Protein AF-A0A6N7LZX6-F1 (afdb_monomer_lite)

Sequence (116 aa):
MTDIPSLIQMFVVFALIFGKKILMNISIPFLLFYGAGGFFIFDWSSRTMPAQISHSI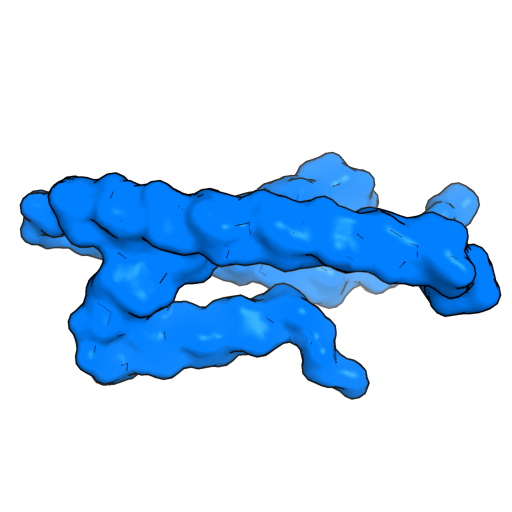MILTTLYIIYLMITRWEIGKLAIGIMLGIILFVPFRVFEIYYLEAHPEIKSHFEFFKGK

Structure (mmCIF, N/CA/C/O backbone):
data_AF-A0A6N7LZX6-F1
#
_entry.id   AF-A0A6N7LZX6-F1
#
loop_
_atom_site.group_PDB
_atom_site.id
_atom_site.type_symbol
_atom_site.label_atom_id
_atom_site.label_alt_id
_atom_site.label_comp_id
_atom_site.label_asym_id
_atom_site.label_entity_id
_atom_site.label_seq_id
_atom_site.pdbx_PDB_ins_code
_atom_site.Cartn_x
_atom_site.Cartn_y
_atom_site.Cartn_z
_atom_site.occupancy
_atom_site.B_iso_or_equiv
_atom_site.auth_seq_id
_atom_site.auth_comp_id
_atom_site.auth_asym_id
_atom_site.auth_atom_id
_atom_site.pdbx_PDB_model_num
ATOM 1 N N . MET A 1 1 ? 4.804 11.574 -15.465 1.00 39.91 1 MET A N 1
ATOM 2 C CA . MET A 1 1 ? 4.298 10.192 -15.558 1.00 39.91 1 MET A CA 1
ATOM 3 C C . MET A 1 1 ? 3.733 9.858 -14.194 1.00 39.91 1 MET A C 1
ATOM 5 O O . MET A 1 1 ? 4.384 10.166 -13.207 1.00 39.91 1 MET A O 1
ATOM 9 N N . THR A 1 2 ? 2.480 9.421 -14.117 1.00 47.88 2 THR A N 1
ATOM 10 C CA . THR A 1 2 ? 1.884 8.953 -12.861 1.00 47.88 2 THR A CA 1
ATOM 11 C C . THR A 1 2 ? 2.190 7.473 -12.732 1.00 47.88 2 THR A C 1
ATOM 13 O O . THR A 1 2 ? 1.626 6.647 -13.445 1.00 47.88 2 THR A O 1
ATOM 16 N N . ASP A 1 3 ? 3.124 7.150 -11.850 1.00 73.69 3 ASP A N 1
ATOM 17 C CA . ASP A 1 3 ? 3.619 5.788 -11.688 1.00 73.69 3 ASP A CA 1
ATOM 18 C C . ASP A 1 3 ? 2.601 4.987 -10.859 1.00 73.69 3 ASP A C 1
ATOM 20 O O . ASP A 1 3 ? 1.999 5.532 -9.929 1.00 73.69 3 ASP A O 1
ATOM 24 N N . ILE A 1 4 ? 2.403 3.698 -11.154 1.00 73.81 4 ILE A N 1
ATOM 25 C CA . ILE A 1 4 ? 1.432 2.812 -10.470 1.00 73.81 4 ILE A CA 1
ATOM 26 C C . ILE A 1 4 ? 1.454 2.952 -8.926 1.00 73.81 4 ILE A C 1
ATOM 28 O O . ILE A 1 4 ? 0.377 3.071 -8.334 1.00 73.81 4 ILE A O 1
ATOM 32 N N . PRO A 1 5 ? 2.625 3.037 -8.252 1.00 80.06 5 PRO A N 1
ATOM 33 C CA . PRO A 1 5 ? 2.705 3.302 -6.811 1.00 80.06 5 PRO A CA 1
ATOM 34 C C . PRO A 1 5 ? 1.961 4.560 -6.342 1.00 80.06 5 PRO A C 1
ATOM 36 O O . PRO A 1 5 ? 1.273 4.530 -5.320 1.00 80.06 5 PRO A O 1
ATOM 39 N N . SER A 1 6 ? 2.064 5.657 -7.100 1.00 82.38 6 SER A N 1
ATOM 40 C CA . SER A 1 6 ? 1.412 6.931 -6.772 1.00 82.38 6 SER A CA 1
ATOM 41 C C . SER A 1 6 ? -0.112 6.826 -6.861 1.00 82.38 6 SER A C 1
ATOM 43 O O . SER A 1 6 ? -0.818 7.331 -5.989 1.00 82.38 6 SER A O 1
ATOM 45 N N . LEU A 1 7 ? -0.623 6.084 -7.849 1.00 90.62 7 LEU A N 1
ATOM 46 C CA . LEU A 1 7 ? -2.056 5.842 -8.021 1.00 90.62 7 LEU A CA 1
ATOM 47 C C . LEU A 1 7 ? -2.624 4.981 -6.890 1.00 90.62 7 LEU A C 1
ATOM 49 O O . LEU A 1 7 ? -3.690 5.297 -6.362 1.00 90.62 7 LEU A O 1
ATOM 53 N N . ILE A 1 8 ? -1.901 3.935 -6.474 1.00 91.88 8 ILE A N 1
ATOM 54 C CA . ILE A 1 8 ? -2.307 3.092 -5.341 1.00 91.88 8 ILE A CA 1
ATOM 55 C C . ILE A 1 8 ? -2.368 3.930 -4.058 1.00 91.88 8 ILE A C 1
ATOM 57 O O . ILE A 1 8 ? -3.353 3.857 -3.327 1.00 91.88 8 ILE A O 1
ATOM 61 N N . GLN A 1 9 ? -1.359 4.767 -3.796 1.00 91.81 9 GLN A N 1
ATOM 62 C CA . GLN A 1 9 ? -1.358 5.643 -2.620 1.00 91.81 9 GLN A CA 1
ATOM 63 C C . GLN A 1 9 ? -2.514 6.651 -2.650 1.00 91.81 9 GLN A C 1
ATOM 65 O O . GLN A 1 9 ? -3.208 6.818 -1.648 1.00 91.81 9 GLN A O 1
ATOM 70 N N . MET A 1 10 ? -2.790 7.276 -3.799 1.00 93.25 10 MET A N 1
ATOM 71 C CA . MET A 1 10 ? -3.948 8.165 -3.947 1.00 93.25 10 MET A CA 1
ATOM 72 C C . MET A 1 10 ? -5.273 7.436 -3.699 1.00 93.25 10 MET A C 1
ATOM 74 O O . MET A 1 10 ? -6.152 7.967 -3.020 1.00 93.25 10 MET A O 1
ATOM 78 N N . PHE A 1 11 ? -5.413 6.210 -4.205 1.00 94.88 11 PHE A N 1
ATOM 79 C CA . PHE A 1 11 ? -6.600 5.389 -3.980 1.00 94.88 11 PHE A CA 1
ATOM 80 C C . PHE A 1 11 ? -6.788 5.037 -2.497 1.00 94.88 11 PHE A C 1
ATOM 82 O O . PHE A 1 11 ? -7.905 5.113 -1.982 1.00 94.88 11 PHE A O 1
ATOM 89 N N . VAL A 1 12 ? -5.704 4.734 -1.779 1.00 95.31 12 VAL A N 1
ATOM 90 C CA . VAL A 1 12 ? -5.740 4.507 -0.327 1.00 95.31 12 VAL A CA 1
ATOM 91 C C . VAL A 1 12 ? -6.171 5.766 0.419 1.00 95.31 12 VAL A C 1
ATOM 93 O O . VAL A 1 12 ? -7.047 5.687 1.278 1.00 95.31 12 VAL A O 1
ATOM 96 N N . VAL A 1 13 ? -5.599 6.927 0.083 1.00 94.31 13 VAL A N 1
ATOM 97 C CA . VAL A 1 13 ? -5.970 8.215 0.692 1.00 94.31 13 VAL A CA 1
ATOM 98 C C . VAL A 1 13 ? -7.452 8.504 0.471 1.00 94.31 13 VAL A C 1
ATOM 100 O O . VAL A 1 13 ? -8.164 8.833 1.419 1.00 94.31 13 VAL A O 1
ATOM 103 N N . PHE A 1 14 ? -7.947 8.303 -0.751 1.00 96.44 14 PHE A N 1
ATOM 104 C CA . PHE A 1 14 ? -9.370 8.403 -1.056 1.00 96.44 14 PHE A CA 1
ATOM 105 C C . PHE A 1 14 ? -10.197 7.455 -0.172 1.00 96.44 14 PHE A C 1
ATOM 107 O O . PHE A 1 14 ? -11.123 7.886 0.516 1.00 96.44 14 PHE A O 1
ATOM 114 N N . ALA A 1 15 ? -9.842 6.169 -0.117 1.00 96.31 15 ALA A N 1
ATOM 115 C CA . ALA A 1 15 ? -10.567 5.191 0.687 1.00 96.31 15 ALA A CA 1
ATOM 116 C C . ALA A 1 15 ? -10.565 5.535 2.189 1.00 96.31 15 ALA A C 1
ATOM 118 O O . ALA A 1 15 ? -11.579 5.324 2.860 1.00 96.31 15 ALA A O 1
ATOM 119 N N . LEU A 1 16 ? -9.469 6.098 2.706 1.00 93.44 16 LEU A N 1
ATOM 120 C CA . LEU A 1 16 ? -9.345 6.575 4.084 1.00 93.44 16 LEU A CA 1
ATOM 121 C C . LEU A 1 16 ? -10.272 7.761 4.367 1.00 93.44 16 LEU A C 1
ATOM 123 O O . LEU A 1 16 ? -11.043 7.697 5.324 1.00 93.44 16 LEU A O 1
ATOM 127 N N . ILE A 1 17 ? -10.245 8.798 3.521 1.00 95.69 17 ILE A N 1
ATOM 128 C CA . ILE A 1 17 ? -11.071 10.010 3.674 1.00 95.69 17 ILE A CA 1
ATOM 129 C C . ILE A 1 17 ? -12.560 9.651 3.729 1.00 95.69 17 ILE A C 1
ATOM 131 O O . ILE A 1 17 ? -13.296 10.159 4.572 1.00 95.69 17 ILE A O 1
ATOM 135 N N . PHE A 1 18 ? -13.003 8.727 2.875 1.00 96.44 18 PHE A N 1
ATOM 136 C CA . PHE A 1 18 ? -14.406 8.305 2.808 1.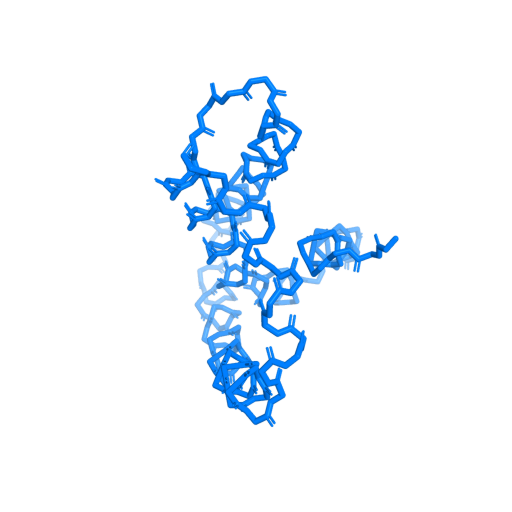00 96.44 18 PHE A CA 1
ATOM 137 C C . PHE A 1 18 ? -14.749 7.120 3.725 1.00 96.44 18 PHE A C 1
ATOM 139 O O . PHE A 1 18 ? -15.853 6.571 3.641 1.00 96.44 18 PHE A O 1
ATOM 146 N N . GLY A 1 19 ? -13.817 6.677 4.577 1.00 93.81 19 GLY A N 1
ATOM 147 C CA . GLY A 1 19 ? -14.027 5.572 5.516 1.00 93.81 19 GLY A CA 1
ATOM 148 C C . GLY A 1 19 ? -14.351 4.226 4.851 1.00 93.81 19 GLY A C 1
ATOM 149 O O . GLY A 1 19 ? -14.989 3.362 5.460 1.00 93.81 19 GLY A O 1
ATOM 150 N N . LYS A 1 20 ? -13.944 4.020 3.594 1.00 96.81 20 LYS A N 1
ATOM 151 C CA . LYS A 1 20 ? -14.219 2.813 2.801 1.00 96.81 20 LYS A CA 1
ATOM 152 C C . LYS A 1 20 ? -13.203 1.716 3.119 1.00 96.81 20 LYS A C 1
ATOM 154 O O . LYS A 1 20 ? -12.287 1.435 2.354 1.00 96.81 20 LYS A O 1
ATOM 159 N N . LYS A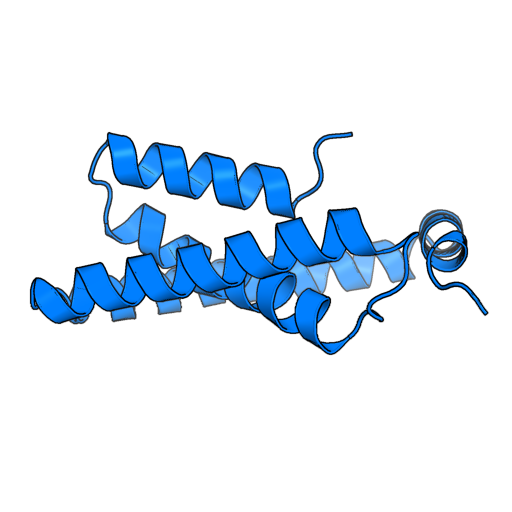 1 21 ? -13.406 1.054 4.258 1.00 96.19 21 LYS A N 1
ATOM 160 C CA . LYS A 1 21 ? -12.467 0.078 4.847 1.00 96.19 21 LYS A CA 1
ATOM 161 C C . LYS A 1 21 ? -12.090 -1.072 3.908 1.00 96.19 21 LYS A C 1
ATOM 163 O O . LYS A 1 21 ? -10.919 -1.400 3.796 1.00 96.19 21 LYS A O 1
ATOM 168 N N . ILE A 1 22 ? -13.061 -1.653 3.199 1.00 96.50 22 ILE A N 1
ATOM 169 C CA . ILE A 1 22 ? -12.786 -2.741 2.244 1.00 96.50 22 ILE A CA 1
ATOM 170 C C . ILE A 1 22 ? -11.944 -2.229 1.066 1.00 96.50 22 ILE A C 1
ATOM 172 O O . ILE A 1 22 ? -10.970 -2.880 0.708 1.00 96.50 22 ILE A O 1
ATOM 176 N N . LEU A 1 23 ? -12.262 -1.050 0.514 1.00 95.69 23 LEU A N 1
ATOM 177 C CA . LEU A 1 23 ? -11.486 -0.450 -0.583 1.00 95.69 23 LEU A CA 1
ATOM 178 C C . LEU A 1 23 ? -10.043 -0.155 -0.158 1.00 95.69 23 LEU A C 1
ATOM 180 O O . LEU A 1 23 ? -9.106 -0.463 -0.886 1.00 95.69 23 LEU A O 1
ATOM 184 N N . MET A 1 24 ? -9.857 0.362 1.054 1.00 96.69 24 MET A N 1
ATOM 185 C CA . MET A 1 24 ? -8.532 0.558 1.637 1.00 96.69 24 MET A CA 1
ATOM 186 C C . MET A 1 24 ? -7.762 -0.773 1.716 1.00 96.69 24 MET A C 1
ATOM 188 O O . MET A 1 24 ? -6.640 -0.868 1.223 1.00 96.69 24 MET A O 1
ATOM 192 N N . ASN A 1 25 ? -8.386 -1.822 2.260 1.00 98.06 25 ASN A N 1
ATOM 193 C CA . ASN A 1 25 ? -7.758 -3.132 2.456 1.00 98.06 25 ASN A CA 1
ATOM 194 C C . ASN A 1 25 ? -7.426 -3.862 1.137 1.00 98.06 25 ASN A C 1
ATOM 196 O O . ASN A 1 25 ? -6.448 -4.604 1.095 1.00 98.06 25 ASN A O 1
ATOM 200 N N . ILE A 1 26 ? -8.180 -3.621 0.055 1.00 98.19 26 ILE A N 1
ATOM 201 C CA . ILE A 1 26 ? -7.882 -4.134 -1.302 1.00 98.19 26 ILE A CA 1
ATOM 202 C C . ILE A 1 26 ? -6.507 -3.677 -1.800 1.00 98.19 26 ILE A C 1
ATOM 204 O O . ILE A 1 26 ? -5.869 -4.372 -2.588 1.00 98.19 26 ILE A O 1
ATOM 208 N N . SER A 1 27 ? -6.017 -2.538 -1.313 1.00 97.56 27 SER A N 1
ATOM 209 C CA . SER A 1 27 ? -4.729 -1.983 -1.731 1.00 97.56 27 SER A CA 1
ATOM 210 C C . SER A 1 27 ? -3.532 -2.700 -1.105 1.00 97.56 27 SER A C 1
ATOM 212 O O . SER A 1 27 ? -2.423 -2.556 -1.607 1.00 97.56 27 SER A O 1
ATOM 214 N N . ILE A 1 28 ? -3.724 -3.475 -0.027 1.00 97.88 28 ILE A N 1
ATOM 215 C CA . ILE A 1 28 ? -2.626 -4.091 0.738 1.00 97.88 28 ILE A CA 1
ATOM 216 C C . ILE A 1 28 ? -1.710 -4.959 -0.143 1.00 97.88 28 ILE A C 1
ATOM 218 O O . ILE A 1 28 ? -0.499 -4.750 -0.083 1.00 97.88 28 ILE A O 1
ATOM 222 N N . PRO A 1 29 ? -2.209 -5.883 -0.993 1.00 98.12 29 PRO A N 1
ATOM 223 C CA . PRO A 1 29 ? -1.333 -6.691 -1.847 1.00 98.12 29 PRO A CA 1
ATOM 224 C C . PRO A 1 29 ? -0.491 -5.849 -2.813 1.00 98.12 29 PRO A C 1
ATOM 226 O O . PRO A 1 29 ? 0.701 -6.102 -2.974 1.00 98.12 29 PRO A O 1
ATOM 229 N N . PHE A 1 30 ? -1.083 -4.801 -3.391 1.00 96.44 30 PHE A N 1
ATOM 230 C CA . PHE A 1 30 ? -0.380 -3.870 -4.271 1.00 96.44 30 PHE A CA 1
ATOM 231 C C . PHE A 1 30 ? 0.695 -3.084 -3.508 1.00 96.44 30 PHE A C 1
ATOM 233 O O . PHE A 1 30 ? 1.838 -2.998 -3.956 1.00 96.44 30 PHE A O 1
ATOM 240 N N . LEU A 1 31 ? 0.347 -2.535 -2.340 1.00 96.62 31 LEU A N 1
ATOM 241 C CA . LEU A 1 31 ? 1.273 -1.785 -1.493 1.00 96.62 31 LEU A CA 1
ATOM 242 C C . LEU A 1 31 ? 2.442 -2.647 -1.013 1.00 96.62 31 LEU A C 1
ATOM 244 O O . LEU A 1 31 ? 3.570 -2.169 -0.996 1.00 96.62 31 LEU A O 1
ATOM 248 N N . LEU A 1 32 ? 2.199 -3.909 -0.651 1.00 96.06 32 LEU A N 1
ATOM 249 C CA . LEU A 1 32 ? 3.259 -4.829 -0.242 1.00 96.06 32 LEU A CA 1
ATOM 250 C C . LEU A 1 32 ? 4.167 -5.196 -1.409 1.00 96.06 32 LEU A C 1
ATOM 252 O O . LEU A 1 32 ? 5.383 -5.151 -1.255 1.00 96.06 32 LEU A O 1
ATOM 256 N N . PHE A 1 33 ? 3.611 -5.519 -2.576 1.00 94.81 33 PHE A N 1
ATOM 257 C CA . PHE A 1 33 ? 4.431 -5.891 -3.724 1.00 94.81 33 PHE A CA 1
ATOM 258 C C . PHE A 1 33 ? 5.335 -4.742 -4.175 1.00 94.81 33 PHE A C 1
ATOM 260 O O . PHE A 1 33 ? 6.548 -4.906 -4.264 1.00 94.81 33 PHE A O 1
ATOM 267 N N . TYR A 1 34 ? 4.763 -3.561 -4.415 1.00 92.81 34 TYR A N 1
ATOM 268 C CA . TYR A 1 34 ? 5.532 -2.412 -4.887 1.00 92.81 34 TYR A CA 1
ATOM 269 C C . TYR A 1 34 ? 6.335 -1.739 -3.770 1.00 92.81 34 TYR A C 1
ATOM 271 O O . TYR A 1 34 ? 7.431 -1.252 -4.023 1.00 92.81 34 TYR A O 1
ATOM 279 N N . GLY A 1 35 ? 5.817 -1.707 -2.543 1.00 94.38 35 GLY A N 1
ATOM 280 C CA . GLY A 1 35 ? 6.488 -1.129 -1.382 1.00 94.38 35 GLY A CA 1
ATOM 281 C C . GLY A 1 35 ? 7.594 -2.031 -0.856 1.00 94.38 35 GLY A C 1
ATOM 282 O O . GLY A 1 35 ? 8.761 -1.681 -0.966 1.00 94.38 35 GLY A O 1
ATOM 283 N N . ALA A 1 36 ? 7.252 -3.207 -0.322 1.00 93.88 36 ALA A N 1
ATOM 284 C CA . ALA A 1 36 ? 8.248 -4.119 0.243 1.00 93.88 36 ALA A CA 1
ATOM 285 C C . ALA A 1 36 ? 9.182 -4.681 -0.835 1.00 93.88 36 ALA A C 1
ATOM 287 O O . ALA A 1 36 ? 10.393 -4.697 -0.635 1.00 93.88 36 ALA A O 1
ATOM 288 N N . GLY A 1 37 ? 8.647 -5.074 -1.996 1.00 90.75 37 GLY A N 1
ATOM 289 C CA . GLY A 1 37 ? 9.477 -5.541 -3.108 1.00 90.75 37 GLY A CA 1
ATOM 290 C C . GLY A 1 37 ? 10.500 -4.488 -3.528 1.00 90.75 37 GLY A C 1
ATOM 291 O O . GLY A 1 37 ? 11.692 -4.770 -3.533 1.00 90.75 37 GLY A O 1
ATOM 292 N N . GLY A 1 38 ? 10.064 -3.254 -3.791 1.00 87.50 38 GLY A N 1
ATOM 293 C CA . GLY A 1 38 ? 10.980 -2.170 -4.150 1.00 87.50 38 GLY A CA 1
ATOM 294 C C . GLY A 1 38 ? 11.991 -1.839 -3.050 1.00 87.50 38 GLY A C 1
ATOM 295 O O . GLY A 1 38 ? 13.182 -1.732 -3.327 1.00 87.50 38 GLY A O 1
ATOM 296 N N . PHE A 1 39 ? 11.542 -1.767 -1.795 1.00 91.50 39 PHE A N 1
ATOM 297 C CA . PHE A 1 39 ? 12.397 -1.448 -0.648 1.00 91.50 39 PHE A CA 1
ATOM 298 C C . PHE A 1 39 ? 13.562 -2.431 -0.470 1.00 91.50 39 PHE A C 1
ATOM 300 O O . PHE A 1 39 ? 14.678 -2.014 -0.165 1.00 91.50 39 PHE A O 1
ATOM 307 N N . PHE A 1 40 ? 13.307 -3.732 -0.653 1.00 90.50 40 PHE A N 1
ATOM 308 C CA . PHE A 1 40 ? 14.317 -4.779 -0.464 1.00 90.50 40 PHE A CA 1
ATOM 309 C C . PHE A 1 40 ? 15.113 -5.122 -1.731 1.00 90.50 40 PHE A C 1
ATOM 311 O O . PHE A 1 40 ? 16.202 -5.677 -1.612 1.00 90.50 40 PHE A O 1
ATOM 318 N N . ILE A 1 41 ? 14.589 -4.834 -2.930 1.00 87.62 41 ILE A N 1
ATOM 319 C CA . ILE A 1 41 ? 15.267 -5.146 -4.201 1.00 87.62 41 ILE A CA 1
ATOM 320 C C . ILE A 1 41 ? 16.224 -4.028 -4.625 1.00 87.62 41 ILE A C 1
ATOM 322 O O . ILE A 1 41 ? 17.288 -4.320 -5.170 1.00 87.62 41 ILE A O 1
ATOM 326 N N . PHE A 1 42 ? 15.855 -2.761 -4.420 1.00 82.38 42 PHE A N 1
ATOM 327 C CA . PHE A 1 42 ? 16.688 -1.634 -4.835 1.00 82.38 42 PHE A CA 1
ATOM 328 C C . PHE A 1 42 ? 17.741 -1.279 -3.782 1.00 82.38 42 PHE A C 1
ATOM 330 O O . PHE A 1 42 ? 17.556 -1.492 -2.584 1.00 82.38 42 PHE A O 1
ATOM 337 N N . ASP A 1 43 ? 18.857 -0.709 -4.235 1.00 87.50 43 ASP A N 1
ATOM 338 C CA . ASP A 1 43 ? 19.911 -0.214 -3.354 1.00 87.50 43 ASP A CA 1
ATOM 339 C C . ASP A 1 43 ? 19.519 1.112 -2.676 1.00 87.50 43 ASP A C 1
ATOM 341 O O . ASP A 1 43 ? 18.509 1.739 -3.004 1.00 87.50 43 ASP A O 1
ATOM 345 N N . TRP A 1 44 ? 20.328 1.542 -1.709 1.00 88.19 44 TRP A N 1
ATOM 346 C CA . TRP A 1 44 ? 20.195 2.837 -1.035 1.00 88.19 44 TRP A CA 1
ATOM 347 C C . TRP A 1 44 ? 21.264 3.807 -1.537 1.00 88.19 44 TRP A C 1
ATOM 349 O O . TRP A 1 44 ? 22.132 4.251 -0.786 1.00 88.19 44 TRP A O 1
ATOM 359 N N . SER A 1 45 ? 21.226 4.114 -2.833 1.00 89.00 45 SER A N 1
ATOM 360 C CA . SER A 1 45 ? 22.108 5.108 -3.445 1.00 89.00 45 SER A CA 1
ATOM 361 C C . SER A 1 45 ? 21.424 6.473 -3.543 1.00 89.00 45 SER A C 1
ATOM 363 O O . SER A 1 45 ? 20.203 6.601 -3.457 1.00 89.00 45 SER A O 1
ATOM 365 N N . SER A 1 46 ? 22.203 7.534 -3.772 1.00 86.94 46 SER A N 1
ATOM 366 C CA . SER A 1 46 ? 21.645 8.879 -3.979 1.00 86.94 46 SER A CA 1
ATOM 367 C C . SER A 1 46 ? 20.681 8.952 -5.171 1.00 86.94 46 SER A C 1
ATOM 369 O O . SER A 1 46 ? 19.770 9.776 -5.163 1.00 86.94 46 SER A O 1
ATOM 371 N N . ARG A 1 47 ? 20.847 8.076 -6.174 1.00 84.88 47 ARG A N 1
ATOM 372 C CA . ARG A 1 47 ? 19.975 8.015 -7.358 1.00 84.88 47 ARG A CA 1
ATOM 373 C C . ARG A 1 47 ? 18.638 7.341 -7.059 1.00 84.88 47 ARG A C 1
ATOM 375 O O . ARG A 1 47 ? 17.618 7.770 -7.588 1.00 84.88 47 ARG A O 1
ATOM 382 N N . THR A 1 48 ? 18.638 6.307 -6.222 1.00 86.12 48 THR A N 1
ATOM 383 C CA . THR A 1 48 ? 17.444 5.523 -5.866 1.00 86.12 48 THR A CA 1
ATOM 384 C C . THR A 1 48 ? 16.743 6.038 -4.611 1.00 86.12 48 THR A C 1
ATOM 386 O O . THR A 1 48 ? 15.605 5.651 -4.353 1.00 86.12 48 THR A O 1
ATOM 389 N N . MET A 1 49 ? 17.351 6.975 -3.875 1.00 89.62 49 MET A N 1
ATOM 390 C CA . MET A 1 49 ? 16.791 7.558 -2.652 1.00 89.62 49 MET A CA 1
ATOM 391 C C . MET A 1 49 ? 15.335 8.052 -2.799 1.00 89.62 49 MET A C 1
ATOM 393 O O . MET A 1 49 ? 14.522 7.719 -1.935 1.00 89.62 49 MET A O 1
ATOM 397 N N . PRO A 1 50 ? 14.930 8.772 -3.871 1.00 88.38 50 PRO A N 1
ATOM 398 C CA . PRO A 1 50 ? 13.527 9.167 -4.031 1.00 88.38 50 PRO A CA 1
ATOM 399 C C . PRO A 1 50 ? 12.568 7.971 -4.137 1.00 88.38 50 PRO A C 1
ATOM 401 O O . PRO A 1 50 ? 11.489 7.985 -3.541 1.00 88.38 50 PRO A O 1
ATOM 404 N N . ALA A 1 51 ? 12.970 6.913 -4.849 1.00 87.44 51 ALA A N 1
ATOM 405 C CA . ALA A 1 51 ? 12.191 5.683 -4.947 1.00 87.44 51 ALA A CA 1
ATOM 406 C C . ALA A 1 51 ? 12.128 4.957 -3.594 1.00 87.44 51 ALA A C 1
ATOM 408 O O . ALA A 1 51 ? 11.050 4.538 -3.179 1.00 87.44 51 ALA A O 1
ATOM 409 N N . GLN A 1 52 ? 13.236 4.896 -2.851 1.00 91.12 52 GLN A N 1
ATOM 410 C CA . GLN A 1 52 ? 13.278 4.277 -1.523 1.00 91.12 52 GLN A CA 1
ATOM 411 C C . GLN A 1 52 ? 12.367 4.968 -0.505 1.00 91.12 52 GLN A C 1
ATOM 413 O O . GLN A 1 52 ? 11.668 4.304 0.268 1.00 91.12 52 GLN A O 1
ATOM 418 N N . ILE A 1 53 ? 12.304 6.301 -0.536 1.00 92.31 53 ILE A N 1
ATOM 419 C CA . ILE A 1 53 ? 11.347 7.063 0.275 1.00 92.31 53 ILE A CA 1
ATOM 420 C C . ILE A 1 53 ? 9.915 6.663 -0.100 1.00 92.31 53 ILE A C 1
ATOM 422 O O . ILE A 1 53 ? 9.113 6.357 0.782 1.00 92.31 53 ILE A O 1
ATOM 426 N N . SER A 1 54 ? 9.600 6.591 -1.396 1.00 92.00 54 SER A N 1
ATOM 427 C CA . SER A 1 54 ? 8.280 6.159 -1.873 1.00 92.00 54 SER A CA 1
ATOM 428 C C . SER A 1 54 ? 7.918 4.749 -1.383 1.00 92.00 54 SER A C 1
ATOM 430 O O . SER A 1 54 ? 6.851 4.550 -0.795 1.00 92.00 54 SER A O 1
ATOM 432 N N . HIS A 1 55 ? 8.831 3.784 -1.518 1.00 93.31 55 HIS A N 1
ATOM 433 C CA . HIS A 1 55 ? 8.646 2.413 -1.036 1.00 93.31 55 HIS A CA 1
ATOM 434 C C . HIS A 1 55 ? 8.426 2.351 0.480 1.00 93.31 55 HIS A C 1
ATOM 436 O O . HIS A 1 55 ? 7.515 1.664 0.949 1.00 93.31 55 HIS A O 1
ATOM 442 N N . SER A 1 56 ? 9.192 3.133 1.245 1.00 95.19 56 SER A N 1
ATOM 443 C CA . SER A 1 56 ? 9.037 3.248 2.700 1.00 95.19 56 SER A CA 1
ATOM 444 C C . SER A 1 56 ? 7.640 3.741 3.078 1.00 95.19 56 SER A C 1
ATOM 446 O O . SER A 1 56 ? 6.990 3.159 3.946 1.00 95.19 56 SER A O 1
ATOM 448 N N . ILE A 1 57 ? 7.131 4.766 2.385 1.00 95.94 57 ILE A N 1
ATOM 449 C CA . ILE A 1 57 ? 5.776 5.284 2.614 1.00 95.94 57 ILE A CA 1
ATOM 450 C C . ILE A 1 57 ? 4.733 4.197 2.316 1.00 95.94 57 ILE A C 1
ATOM 452 O O . ILE A 1 57 ? 3.779 4.058 3.070 1.00 95.94 57 ILE A O 1
ATOM 456 N N . MET A 1 58 ? 4.904 3.377 1.276 1.00 96.31 58 MET A N 1
ATOM 457 C CA . MET A 1 58 ? 3.971 2.276 0.969 1.00 96.31 58 MET A CA 1
ATOM 458 C C . MET A 1 58 ? 3.942 1.191 2.050 1.00 96.31 58 MET A C 1
ATOM 460 O O . MET A 1 58 ? 2.865 0.695 2.404 1.00 96.31 58 MET A O 1
ATOM 464 N N . ILE A 1 59 ? 5.104 0.847 2.611 1.00 97.44 59 ILE A N 1
ATOM 465 C CA . ILE A 1 59 ? 5.198 -0.089 3.738 1.00 97.44 59 ILE A CA 1
ATOM 466 C C . ILE A 1 59 ? 4.493 0.502 4.961 1.00 97.44 59 ILE A C 1
ATOM 468 O O . ILE A 1 59 ? 3.636 -0.158 5.549 1.00 97.44 59 ILE A O 1
ATOM 472 N N . LEU A 1 60 ? 4.788 1.757 5.310 1.00 97.56 60 LEU A N 1
ATOM 473 C CA . LEU A 1 60 ? 4.154 2.440 6.440 1.00 97.56 60 LEU A CA 1
ATOM 474 C C . LEU A 1 60 ? 2.636 2.556 6.261 1.00 97.56 60 LEU A C 1
ATOM 476 O O . LEU A 1 60 ? 1.898 2.276 7.204 1.00 97.56 60 LEU A O 1
ATOM 480 N N . THR A 1 61 ? 2.158 2.880 5.056 1.00 97.12 61 THR A N 1
ATOM 481 C CA . THR A 1 61 ? 0.727 2.875 4.727 1.00 97.12 61 THR A CA 1
ATOM 482 C C . THR A 1 61 ? 0.120 1.498 4.993 1.00 97.12 61 THR A C 1
ATOM 484 O O . THR A 1 61 ? -0.920 1.396 5.640 1.00 97.12 61 THR A O 1
ATOM 487 N N . THR A 1 62 ? 0.774 0.422 4.550 1.00 97.94 62 THR A N 1
ATOM 488 C CA . THR A 1 62 ? 0.286 -0.945 4.785 1.00 97.94 62 THR A CA 1
ATOM 489 C C . THR A 1 62 ? 0.193 -1.267 6.274 1.00 97.94 62 THR A C 1
ATOM 491 O O . THR A 1 62 ? -0.842 -1.747 6.741 1.00 97.94 62 THR A O 1
ATOM 494 N N . LEU A 1 63 ? 1.257 -0.978 7.029 1.00 98.19 63 LEU A N 1
ATOM 495 C CA . LEU A 1 63 ? 1.300 -1.210 8.472 1.00 98.19 63 LEU A CA 1
ATOM 496 C C . LEU A 1 63 ? 0.209 -0.416 9.192 1.00 98.19 63 LEU A C 1
ATOM 498 O O . LEU A 1 63 ? -0.471 -0.963 10.058 1.00 98.19 63 LEU A O 1
ATOM 502 N N . TYR A 1 64 ? -0.010 0.837 8.792 1.00 97.88 64 TYR A N 1
ATOM 503 C CA . TYR A 1 64 ? -1.070 1.679 9.332 1.00 97.88 64 TYR A CA 1
ATOM 504 C C . TYR A 1 64 ? -2.463 1.089 9.084 1.00 97.88 64 TYR A C 1
ATOM 506 O O . TYR A 1 64 ? -3.262 1.007 10.016 1.00 97.88 64 TYR A O 1
ATOM 514 N N . ILE A 1 65 ? -2.751 0.627 7.861 1.00 97.88 65 ILE A N 1
ATOM 515 C CA . ILE A 1 65 ? -4.034 -0.009 7.523 1.00 97.88 65 ILE A CA 1
ATOM 516 C C . ILE A 1 65 ? -4.270 -1.247 8.397 1.00 97.88 65 ILE A C 1
ATOM 518 O O . ILE A 1 65 ? -5.338 -1.393 8.994 1.00 97.88 65 ILE A O 1
ATOM 522 N N . ILE A 1 66 ? -3.271 -2.129 8.498 1.00 97.94 66 ILE A N 1
ATOM 523 C CA . ILE A 1 66 ? -3.363 -3.362 9.291 1.00 97.94 66 ILE A CA 1
ATOM 524 C C . ILE A 1 66 ? -3.572 -3.028 10.771 1.00 97.94 66 ILE A C 1
ATOM 526 O O . ILE A 1 66 ? -4.498 -3.550 11.394 1.00 97.94 66 ILE A O 1
ATOM 530 N N . TYR A 1 67 ? -2.767 -2.114 11.318 1.00 98.19 67 TYR A N 1
ATOM 531 C CA . TYR A 1 67 ? -2.895 -1.632 12.692 1.00 98.19 67 TYR A CA 1
ATOM 532 C C . TYR A 1 67 ? -4.299 -1.078 12.970 1.00 98.19 67 TYR A C 1
ATOM 534 O O . TYR A 1 67 ? -4.936 -1.458 13.955 1.00 98.19 67 TYR A O 1
ATOM 542 N N . LEU A 1 68 ? -4.826 -0.237 12.076 1.00 97.31 68 LEU A N 1
ATOM 543 C CA . LEU A 1 68 ? -6.160 0.348 12.196 1.00 97.31 68 LEU A CA 1
ATOM 544 C C . LEU A 1 68 ? -7.263 -0.720 12.208 1.00 97.31 68 LEU A C 1
ATOM 546 O O . LEU A 1 68 ? -8.242 -0.587 12.941 1.00 97.31 68 LEU A O 1
ATOM 550 N N . MET A 1 69 ? -7.128 -1.776 11.403 1.00 97.75 69 MET A N 1
ATOM 551 C CA . MET A 1 69 ? -8.117 -2.858 11.341 1.00 97.75 69 MET A CA 1
ATOM 552 C C . MET A 1 69 ? -8.061 -3.792 12.541 1.00 97.75 69 MET A C 1
ATOM 554 O O . MET A 1 69 ? -9.115 -4.186 13.043 1.00 97.75 69 MET A O 1
ATOM 558 N N . ILE A 1 70 ? -6.861 -4.095 13.036 1.00 97.62 70 ILE A N 1
ATOM 559 C CA . ILE A 1 70 ? -6.682 -4.916 14.235 1.00 97.62 70 ILE A CA 1
ATOM 560 C C . ILE A 1 70 ? -7.219 -4.188 15.467 1.00 97.62 70 ILE A C 1
ATOM 562 O O . ILE A 1 70 ? -8.040 -4.738 16.195 1.00 97.62 70 ILE A O 1
ATOM 566 N N . THR A 1 71 ? -6.828 -2.929 15.668 1.00 97.88 71 THR A N 1
ATOM 567 C CA . THR A 1 71 ? -7.247 -2.142 16.844 1.00 97.88 71 THR A CA 1
ATOM 568 C C . THR A 1 71 ? -8.752 -1.888 16.899 1.00 97.88 71 THR A C 1
ATOM 570 O O . THR A 1 71 ? -9.315 -1.750 17.981 1.00 97.88 71 THR A O 1
ATOM 573 N N . ARG A 1 72 ? -9.427 -1.870 15.744 1.00 96.88 72 ARG A N 1
ATOM 574 C CA . ARG A 1 72 ? -10.886 -1.718 15.639 1.00 96.88 72 ARG A CA 1
ATOM 575 C C . ARG A 1 72 ? -11.654 -3.041 15.620 1.00 96.88 72 ARG A C 1
ATOM 577 O O . ARG A 1 72 ? -12.865 -3.007 15.426 1.00 96.88 72 ARG A O 1
ATOM 584 N N . TRP A 1 73 ? -10.984 -4.182 15.802 1.00 96.50 73 TRP A N 1
ATOM 585 C CA . TRP A 1 73 ? -11.592 -5.518 15.730 1.00 96.50 73 TRP A CA 1
ATOM 586 C C . TRP A 1 73 ? -12.301 -5.814 14.393 1.00 96.50 73 TRP A C 1
ATOM 588 O O . TRP A 1 73 ? -13.241 -6.600 14.318 1.00 96.50 73 TRP A O 1
ATOM 598 N N . GLU A 1 74 ? -11.828 -5.226 13.289 1.00 97.19 74 GLU A N 1
ATOM 599 C CA . GLU A 1 74 ? -12.418 -5.381 11.950 1.00 97.19 74 GLU A CA 1
ATOM 600 C C . GLU A 1 74 ? -11.665 -6.396 11.078 1.00 97.19 74 GLU A C 1
ATOM 602 O O . GLU A 1 74 ? -11.538 -6.235 9.861 1.00 97.19 74 GLU A O 1
ATOM 607 N N . ILE A 1 75 ? -11.200 -7.484 11.696 1.00 97.00 75 ILE A N 1
ATOM 608 C CA . ILE A 1 75 ? -10.375 -8.520 11.055 1.00 97.00 75 ILE A CA 1
ATOM 609 C C . ILE A 1 75 ? -11.075 -9.155 9.847 1.00 97.00 75 ILE A C 1
ATOM 611 O O . ILE A 1 75 ? -10.440 -9.405 8.827 1.00 97.00 75 ILE A O 1
ATOM 615 N N . GLY A 1 76 ? -12.398 -9.346 9.907 1.00 98.12 76 GLY A N 1
ATOM 616 C CA . GLY A 1 76 ? -13.161 -9.875 8.772 1.00 98.12 76 GLY A CA 1
ATOM 617 C C . GLY A 1 76 ? -13.075 -8.980 7.530 1.00 98.12 76 GLY A C 1
ATOM 618 O O . GLY A 1 76 ? -12.857 -9.468 6.424 1.00 98.12 76 GLY A O 1
ATOM 619 N N . LYS A 1 77 ? -13.160 -7.652 7.701 1.00 97.94 77 LYS A N 1
ATOM 620 C CA . LYS A 1 77 ? -13.021 -6.690 6.591 1.00 97.94 77 LYS A CA 1
ATOM 621 C C . LYS A 1 77 ? -11.586 -6.625 6.076 1.00 97.94 77 LYS A C 1
ATOM 623 O O . LYS A 1 77 ? -11.389 -6.374 4.887 1.00 97.94 77 LYS A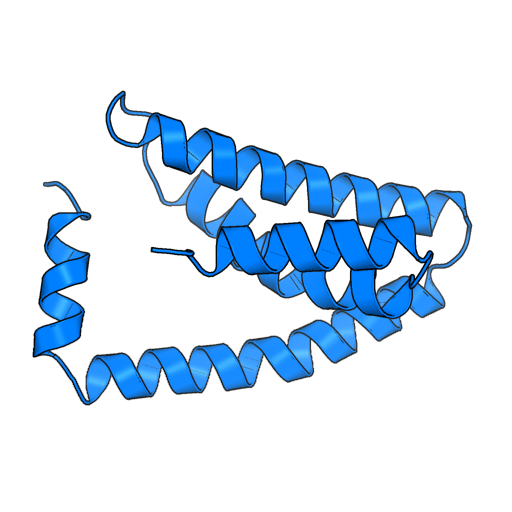 O 1
ATOM 628 N N . LEU A 1 78 ? -10.602 -6.828 6.953 1.00 98.31 78 LEU A N 1
ATOM 629 C CA . LEU A 1 78 ? -9.194 -6.948 6.574 1.00 98.31 78 LEU A CA 1
ATOM 630 C C . LEU A 1 78 ? -8.978 -8.172 5.682 1.00 98.31 78 LEU A C 1
ATOM 632 O O . LEU A 1 78 ? -8.487 -8.023 4.567 1.00 98.31 78 LEU A O 1
ATOM 636 N N . ALA A 1 79 ? -9.426 -9.348 6.126 1.00 98.38 79 ALA A N 1
ATOM 637 C CA . ALA A 1 79 ? -9.297 -10.592 5.374 1.00 98.38 79 ALA A CA 1
ATOM 638 C C . ALA A 1 79 ? -10.008 -10.523 4.014 1.00 98.38 79 ALA A C 1
ATOM 640 O O . ALA A 1 79 ? -9.401 -10.826 2.990 1.00 98.38 79 ALA A O 1
ATOM 641 N N . ILE A 1 80 ? -11.262 -10.054 3.982 1.00 98.44 80 ILE A N 1
ATOM 642 C CA . ILE A 1 80 ? -12.024 -9.888 2.733 1.00 98.44 80 ILE A CA 1
ATOM 643 C C . ILE A 1 80 ? -11.305 -8.931 1.781 1.00 98.44 80 ILE A C 1
ATOM 645 O O . ILE A 1 80 ? -11.148 -9.242 0.604 1.00 98.44 80 ILE A O 1
ATOM 649 N N . GLY A 1 81 ? -10.846 -7.782 2.280 1.00 98.31 81 GLY A N 1
ATOM 650 C CA . GLY A 1 81 ? -10.134 -6.813 1.455 1.00 98.31 81 GLY A CA 1
ATOM 651 C C . GLY A 1 81 ? -8.839 -7.375 0.876 1.00 98.31 81 GLY A C 1
ATOM 652 O O . GLY A 1 81 ? -8.615 -7.235 -0.319 1.00 98.31 81 GLY A O 1
ATOM 653 N N . ILE A 1 82 ? -8.035 -8.081 1.677 1.00 98.50 82 ILE A N 1
ATOM 654 C CA . ILE A 1 82 ? -6.807 -8.731 1.199 1.00 98.50 82 ILE A CA 1
ATOM 655 C C . ILE A 1 82 ? -7.125 -9.787 0.135 1.00 98.50 82 ILE A C 1
ATOM 657 O O . ILE A 1 82 ? -6.479 -9.792 -0.909 1.00 98.50 82 ILE A O 1
ATOM 661 N N . MET A 1 83 ? -8.132 -10.644 0.348 1.00 98.62 83 MET A N 1
ATOM 662 C CA . MET A 1 83 ? -8.527 -11.654 -0.644 1.00 98.62 83 MET A CA 1
ATOM 663 C C . MET A 1 83 ? -8.954 -11.016 -1.968 1.00 98.62 83 MET A C 1
ATOM 665 O O . MET A 1 83 ? -8.467 -11.411 -3.024 1.00 98.62 83 MET A O 1
ATOM 669 N N . LEU A 1 84 ? -9.815 -9.995 -1.918 1.00 98.44 84 LEU A N 1
ATOM 670 C CA . LEU A 1 84 ? -10.226 -9.247 -3.108 1.00 98.44 84 LEU A CA 1
ATOM 671 C C . LEU A 1 84 ? -9.032 -8.552 -3.775 1.00 98.44 84 LEU A C 1
ATOM 673 O O . LEU A 1 84 ? -8.910 -8.571 -4.996 1.00 98.44 84 LEU A O 1
ATOM 677 N N . GLY A 1 85 ? -8.119 -7.996 -2.977 1.00 97.94 85 GLY A N 1
ATOM 678 C CA . GLY A 1 85 ? -6.870 -7.420 -3.456 1.00 97.94 85 GLY A CA 1
ATOM 679 C C . GLY A 1 85 ? -6.010 -8.433 -4.204 1.00 97.94 85 GLY A C 1
ATOM 680 O O . GLY A 1 85 ? -5.520 -8.112 -5.277 1.00 97.94 85 GLY A O 1
ATOM 681 N N . ILE A 1 86 ? -5.871 -9.665 -3.703 1.00 98.19 86 ILE A N 1
ATOM 682 C CA . ILE A 1 86 ? -5.118 -10.742 -4.368 1.00 98.19 86 ILE A CA 1
ATOM 683 C C . ILE A 1 86 ? -5.792 -11.138 -5.686 1.00 98.19 86 ILE A C 1
ATOM 685 O O . ILE A 1 86 ? -5.111 -11.247 -6.705 1.00 98.19 86 ILE A O 1
ATOM 689 N N . ILE A 1 87 ? -7.119 -11.303 -5.680 1.00 98.31 87 ILE A N 1
ATOM 690 C CA . ILE A 1 87 ? -7.906 -11.646 -6.875 1.00 98.31 87 ILE A CA 1
ATOM 691 C C . ILE A 1 87 ? -7.729 -10.598 -7.981 1.00 98.31 87 ILE A C 1
ATOM 693 O O . ILE A 1 87 ? -7.714 -10.960 -9.150 1.00 98.31 87 ILE A O 1
ATOM 697 N N . LEU A 1 88 ? -7.570 -9.318 -7.635 1.00 96.56 88 LEU A N 1
ATOM 698 C CA . LEU A 1 88 ? -7.303 -8.252 -8.606 1.00 96.56 88 LEU A CA 1
ATOM 699 C C . LEU A 1 88 ? -5.821 -8.161 -8.988 1.00 96.56 88 LEU A C 1
ATOM 701 O O . LEU A 1 88 ? -5.482 -7.987 -10.157 1.00 96.56 88 LEU A O 1
ATOM 705 N N . PHE A 1 89 ? -4.935 -8.280 -8.002 1.00 96.12 89 PHE A N 1
ATOM 706 C CA . PHE A 1 89 ? -3.500 -8.084 -8.160 1.00 96.12 89 PHE A CA 1
ATOM 707 C C . PHE A 1 89 ? -2.852 -9.165 -9.026 1.00 96.12 89 PHE A C 1
ATOM 709 O O . PHE A 1 89 ? -2.045 -8.851 -9.900 1.00 96.12 89 PHE A O 1
ATOM 716 N N . VAL A 1 90 ? -3.201 -10.435 -8.809 1.00 96.62 90 VAL A N 1
ATOM 717 C CA . VAL A 1 90 ? -2.553 -11.553 -9.508 1.00 96.62 90 VAL A CA 1
ATOM 718 C C . VAL A 1 90 ? -2.814 -11.510 -11.020 1.00 96.62 90 VAL A C 1
ATOM 720 O O . VAL A 1 90 ? -1.835 -11.508 -11.768 1.00 96.62 90 VAL A O 1
ATOM 723 N N . PRO A 1 91 ? -4.064 -11.399 -11.517 1.00 96.75 91 PRO A N 1
ATOM 724 C CA . PRO A 1 91 ? -4.317 -11.283 -12.953 1.00 96.75 91 PRO A CA 1
ATOM 725 C C . PRO A 1 91 ? -3.679 -10.037 -13.562 1.00 96.75 91 PRO A C 1
ATOM 727 O O . PRO A 1 91 ? -3.121 -10.110 -14.654 1.00 96.75 91 PRO A O 1
ATOM 730 N N . PHE A 1 92 ? -3.707 -8.912 -12.840 1.00 93.81 92 PHE A N 1
ATOM 731 C CA . PHE A 1 92 ? -3.041 -7.688 -13.269 1.00 93.81 92 PHE A CA 1
ATOM 732 C C . PHE A 1 92 ? -1.536 -7.912 -13.495 1.00 93.81 92 PHE A C 1
ATOM 734 O O . PHE A 1 92 ? -1.015 -7.549 -14.547 1.00 93.81 92 PHE A O 1
ATOM 741 N N . ARG A 1 93 ? -0.848 -8.588 -12.566 1.00 93.06 93 ARG A N 1
ATOM 742 C CA . ARG A 1 93 ? 0.578 -8.918 -12.714 1.00 93.06 93 ARG A CA 1
ATOM 743 C C . ARG A 1 93 ? 0.860 -9.889 -13.849 1.00 93.06 93 ARG A C 1
ATOM 745 O O . ARG A 1 93 ? 1.858 -9.716 -14.541 1.00 93.06 93 ARG A O 1
ATOM 752 N N . VAL A 1 94 ? 0.013 -10.899 -14.038 1.00 95.81 94 VAL A N 1
ATOM 753 C CA . VAL A 1 94 ? 0.150 -11.841 -15.160 1.00 95.81 94 VAL A CA 1
ATOM 754 C C . VAL A 1 94 ? 0.034 -11.095 -16.488 1.00 95.81 94 VAL A C 1
ATOM 756 O O . VAL A 1 94 ? 0.871 -11.285 -17.368 1.00 95.81 94 VAL A O 1
ATOM 759 N N . PHE A 1 95 ? -0.950 -10.202 -16.611 1.00 94.94 95 PHE A N 1
ATOM 760 C CA . PHE A 1 95 ? -1.119 -9.373 -17.799 1.00 94.94 95 PHE A CA 1
ATOM 761 C C . PHE A 1 95 ? 0.082 -8.451 -18.037 1.00 94.94 95 PHE A C 1
ATOM 763 O O . PHE A 1 95 ? 0.569 -8.367 -19.159 1.00 94.94 95 PHE A O 1
ATOM 770 N N . GLU A 1 96 ? 0.595 -7.798 -16.993 1.00 90.50 96 GLU A N 1
ATOM 771 C CA . GLU A 1 96 ? 1.770 -6.924 -17.093 1.00 90.50 96 GLU A CA 1
ATOM 772 C C . GLU A 1 96 ? 3.010 -7.682 -17.585 1.00 90.50 96 GLU A C 1
ATOM 774 O O . GLU A 1 96 ? 3.715 -7.201 -18.470 1.00 90.50 96 GLU A O 1
ATOM 779 N N . ILE A 1 97 ? 3.254 -8.888 -17.060 1.00 90.56 97 ILE A N 1
ATOM 780 C CA . ILE A 1 97 ? 4.363 -9.745 -17.502 1.00 90.56 97 ILE A CA 1
ATO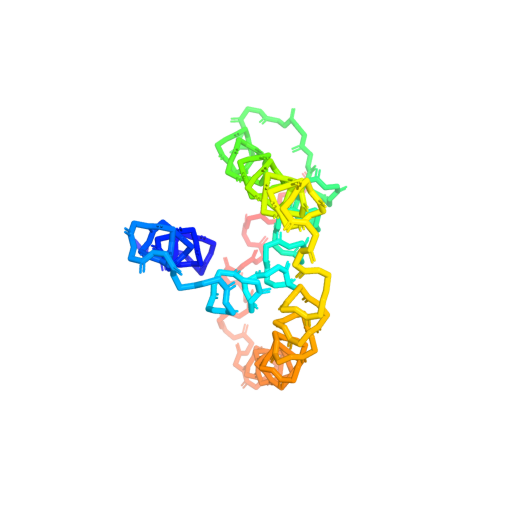M 781 C C . ILE A 1 97 ? 4.183 -10.132 -18.972 1.00 90.56 97 ILE A C 1
ATOM 783 O O . ILE A 1 97 ? 5.090 -9.909 -19.770 1.00 90.56 97 ILE A O 1
ATOM 787 N N . TYR A 1 98 ? 3.006 -10.644 -19.339 1.00 94.62 98 TYR A N 1
ATOM 788 C CA . TYR A 1 98 ? 2.716 -11.061 -20.712 1.00 94.62 98 TYR A CA 1
ATOM 789 C C . TYR A 1 98 ? 2.858 -9.901 -21.706 1.00 94.62 98 TYR A C 1
ATOM 791 O O . TYR A 1 98 ? 3.439 -10.051 -22.780 1.00 94.62 98 TYR A O 1
ATOM 799 N N . TYR A 1 99 ? 2.378 -8.715 -21.329 1.00 91.62 99 TYR A N 1
ATOM 800 C CA . TYR A 1 99 ? 2.502 -7.515 -22.144 1.00 91.62 99 TYR A CA 1
ATOM 801 C C . TYR A 1 99 ? 3.969 -7.129 -22.369 1.00 91.62 99 TYR A C 1
ATOM 803 O O . TYR A 1 99 ? 4.357 -6.862 -23.505 1.00 91.62 99 TYR A O 1
ATOM 811 N N . LEU A 1 100 ? 4.797 -7.137 -21.318 1.00 88.62 100 LEU A N 1
ATOM 812 C CA . LEU A 1 100 ? 6.227 -6.814 -21.413 1.00 88.62 100 LEU A CA 1
ATOM 813 C C . LEU A 1 100 ? 7.028 -7.847 -22.217 1.00 88.62 100 LEU A C 1
ATOM 815 O O . LEU A 1 100 ? 8.031 -7.493 -22.833 1.00 88.62 100 LEU A O 1
ATOM 819 N N . GLU A 1 101 ? 6.615 -9.114 -22.210 1.00 8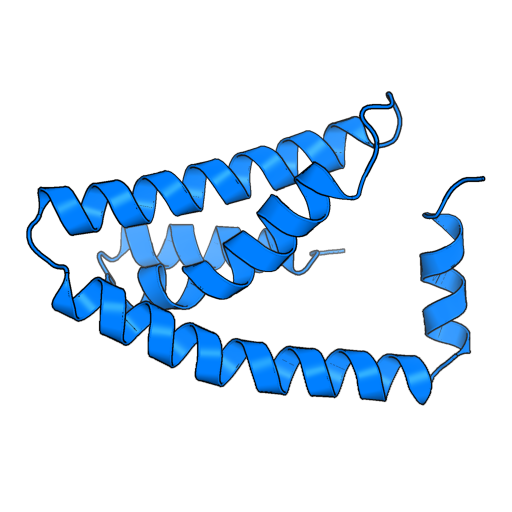9.06 101 GLU A N 1
ATOM 820 C CA . GLU A 1 101 ? 7.213 -10.160 -23.048 1.00 89.06 101 GLU A CA 1
ATOM 821 C C . GLU A 1 101 ? 6.839 -10.000 -24.524 1.00 89.06 101 GLU A C 1
ATOM 823 O O . GLU A 1 101 ? 7.689 -10.195 -25.392 1.00 89.06 101 GLU A O 1
ATOM 828 N N . ALA A 1 102 ? 5.598 -9.598 -24.809 1.00 93.44 102 ALA A N 1
ATOM 829 C CA . ALA A 1 102 ? 5.124 -9.356 -26.168 1.00 93.44 102 ALA A CA 1
ATOM 830 C C . ALA A 1 102 ? 5.686 -8.064 -26.800 1.00 93.44 102 ALA A C 1
ATOM 832 O O . ALA A 1 102 ? 5.693 -7.953 -28.023 1.00 93.44 102 ALA A O 1
ATOM 833 N N . HIS A 1 103 ? 6.167 -7.115 -25.986 1.00 90.38 103 HIS A N 1
ATOM 834 C CA . HIS A 1 103 ? 6.655 -5.794 -26.418 1.00 90.38 103 HIS A CA 1
ATOM 835 C C . HIS A 1 103 ? 8.077 -5.519 -25.880 1.00 90.38 103 HIS A C 1
ATOM 837 O O . HIS A 1 103 ? 8.267 -4.697 -24.970 1.00 90.38 103 HIS A O 1
ATOM 843 N N . PRO A 1 104 ? 9.109 -6.222 -26.386 1.00 86.50 104 PRO A N 1
ATOM 844 C CA . PRO A 1 104 ? 10.480 -6.135 -25.875 1.00 86.50 104 PRO A CA 1
ATOM 845 C C . PRO A 1 104 ? 11.114 -4.742 -26.023 1.00 86.50 104 PRO A C 1
ATOM 847 O O . PRO A 1 104 ? 11.979 -4.368 -25.227 1.00 86.50 104 PRO A O 1
ATOM 850 N N . GLU A 1 105 ? 10.669 -3.938 -26.988 1.00 86.12 105 GLU A N 1
ATOM 851 C CA . GLU A 1 105 ? 11.075 -2.543 -27.149 1.00 86.12 105 GLU A CA 1
ATOM 852 C C . GLU A 1 105 ? 10.744 -1.713 -25.903 1.00 86.12 105 GLU A C 1
ATOM 854 O O . GLU A 1 105 ? 11.580 -0.939 -25.435 1.00 86.12 105 GLU A O 1
ATOM 859 N N . ILE A 1 106 ? 9.586 -1.959 -25.282 1.00 81.00 106 ILE A N 1
ATOM 860 C CA . ILE A 1 106 ? 9.165 -1.305 -24.038 1.00 81.00 106 ILE A CA 1
ATOM 861 C C . ILE A 1 106 ? 10.021 -1.797 -22.867 1.00 81.00 106 ILE A C 1
ATOM 863 O O . ILE A 1 106 ? 10.436 -1.007 -22.019 1.00 81.00 106 ILE A O 1
ATOM 867 N N . LYS A 1 107 ? 10.343 -3.094 -22.837 1.00 70.12 107 LYS A N 1
ATOM 868 C CA . LYS A 1 107 ? 11.174 -3.704 -21.790 1.00 70.12 107 LYS A CA 1
ATOM 869 C C . LYS A 1 107 ? 12.571 -3.074 -21.716 1.00 70.12 107 LYS A C 1
ATOM 871 O O . LYS A 1 107 ? 13.061 -2.825 -20.615 1.00 70.12 107 LYS A O 1
ATOM 876 N N . SER A 1 108 ? 13.172 -2.747 -22.862 1.00 67.31 108 SER A N 1
ATOM 877 C CA . SER A 1 108 ? 14.505 -2.127 -22.933 1.00 67.31 108 SER A CA 1
ATOM 878 C C . SER A 1 108 ? 14.586 -0.749 -22.253 1.00 67.31 108 SER A C 1
ATOM 880 O O . SER A 1 108 ? 15.611 -0.407 -21.662 1.00 67.31 108 SER A O 1
ATOM 882 N N . HIS A 1 109 ? 13.485 0.014 -22.225 1.00 65.75 109 HIS A N 1
ATOM 883 C CA . HIS A 1 109 ? 13.423 1.303 -21.527 1.00 65.75 109 HIS A CA 1
ATOM 884 C C . HIS A 1 109 ? 13.519 1.164 -20.000 1.00 65.75 109 HIS A C 1
ATOM 886 O O . HIS A 1 109 ? 13.995 2.079 -19.327 1.00 65.75 109 HIS A O 1
ATOM 892 N N . PHE A 1 110 ? 13.112 0.019 -19.444 1.00 61.56 110 PHE A N 1
ATOM 893 C CA . PHE A 1 110 ? 13.210 -0.260 -18.010 1.00 61.56 110 PHE A CA 1
ATOM 894 C C . PHE A 1 110 ? 14.590 -0.794 -17.598 1.00 61.56 110 PHE A C 1
ATOM 896 O O . PHE A 1 110 ? 14.984 -0.634 -16.443 1.00 61.56 110 PHE A O 1
ATOM 903 N N . GLU A 1 111 ? 15.364 -1.367 -18.525 1.00 58.22 111 GLU A N 1
ATOM 904 C CA . GLU A 1 111 ? 16.741 -1.808 -18.254 1.00 58.22 111 GLU A CA 1
ATOM 905 C C . GLU A 1 111 ? 17.709 -0.636 -18.032 1.00 58.22 111 GLU A C 1
ATOM 907 O O . GLU A 1 111 ? 18.676 -0.775 -17.287 1.00 58.22 111 GLU A O 1
ATOM 912 N N . PHE A 1 112 ? 17.407 0.551 -18.570 1.00 50.19 112 PHE A N 1
ATOM 913 C CA . PHE A 1 112 ? 18.175 1.780 -18.328 1.00 50.19 112 PHE A CA 1
ATOM 914 C C . PHE A 1 112 ? 18.230 2.185 -16.841 1.00 50.19 112 PHE A C 1
ATOM 916 O O . PHE A 1 112 ? 19.224 2.748 -16.384 1.00 50.19 112 PHE A O 1
ATOM 923 N N . PHE A 1 113 ? 17.191 1.862 -16.063 1.00 49.06 113 PHE A N 1
ATOM 924 C CA . PHE A 1 113 ? 17.130 2.134 -14.619 1.00 49.06 113 PHE A CA 1
ATOM 925 C C . PHE A 1 113 ? 17.780 1.043 -13.765 1.00 49.06 113 PHE A C 1
ATOM 927 O O . PHE A 1 113 ? 17.971 1.221 -12.563 1.00 49.06 113 PHE A O 1
ATOM 934 N N . LYS A 1 114 ? 18.150 -0.081 -14.378 1.00 50.28 114 LYS A N 1
ATOM 935 C CA . LYS A 1 114 ? 18.724 -1.259 -13.726 1.00 50.28 114 LYS A CA 1
ATOM 936 C C . LYS A 1 114 ? 20.242 -1.131 -13.568 1.00 50.28 114 LYS A C 1
ATOM 938 O O . LYS A 1 114 ? 20.949 -2.095 -13.823 1.00 50.28 114 LYS A O 1
ATOM 943 N N . GLY A 1 115 ? 20.712 0.076 -13.226 1.00 49.34 115 GLY A N 1
ATOM 944 C CA . GLY A 1 115 ? 22.117 0.496 -13.247 1.00 49.34 115 GLY A CA 1
ATOM 945 C C . GLY A 1 115 ? 23.115 -0.626 -12.942 1.00 49.34 115 GLY A C 1
ATOM 946 O O . GLY A 1 115 ? 22.902 -1.395 -12.010 1.00 49.34 115 GLY A O 1
ATOM 947 N N . LYS A 1 116 ? 24.170 -0.707 -13.766 1.00 40.16 116 LYS A N 1
ATOM 948 C CA . LYS A 1 116 ? 25.311 -1.614 -13.565 1.00 40.16 116 LYS A CA 1
ATOM 949 C C . LYS A 1 116 ? 25.828 -1.586 -12.132 1.00 40.16 116 LYS A C 1
ATOM 951 O O . LYS A 1 116 ? 25.977 -0.456 -11.611 1.00 40.16 116 LYS A O 1
#

pLDDT: mean 89.47, std 13.35, range [39.91, 98.62]

Radius of gyration: 15.66 Å; chains: 1; bounding box: 40×22×44 Å

Foldseek 3Di:
DCDPLNVLVVQLVVCVVVVVLLSNLLSLVVLCCQQVVQLVVDDCDPVCVVVNVSSPVSVVSNVVSVVVCVVVVVVVSNVNSPVNSCVVVVVVVVVVVVVCVVCVVVVVVVVVVVDD

Secondary structure (DSSP, 8-state):
---HHHHHHHHHHHHHHTT-HHHHHHTHHHHIIIIIHHHHHS---TTTHHHHHHHHHHHHHHHHHHHHHHHTT-HHHHHHHHHHHHHHHHHHHHHHHHHHHH-HHHHHHHHTTS--